Protein AF-A0A7S2W4C6-F1 (afdb_monomer_lite)

Structure (mmCIF, N/CA/C/O backbone):
data_AF-A0A7S2W4C6-F1
#
_entry.id   AF-A0A7S2W4C6-F1
#
loop_
_atom_site.group_PDB
_atom_site.id
_atom_site.type_symbol
_atom_site.label_atom_id
_atom_site.label_alt_id
_atom_site.label_comp_id
_atom_site.label_asym_id
_atom_site.label_entity_id
_atom_site.label_seq_id
_atom_site.pdbx_PDB_ins_code
_atom_site.Cartn_x
_atom_site.Cartn_y
_atom_site.Cartn_z
_atom_site.occupancy
_atom_site.B_iso_or_equiv
_atom_site.auth_seq_id
_atom_site.auth_comp_id
_atom_site.auth_asym_id
_atom_site.auth_atom_id
_atom_site.pdbx_PDB_model_num
ATOM 1 N N . ASP A 1 1 ? -11.704 -0.856 24.246 1.00 41.47 1 ASP A N 1
ATOM 2 C CA . ASP A 1 1 ? -13.165 -0.793 24.062 1.00 41.47 1 ASP A CA 1
ATOM 3 C C . ASP A 1 1 ? -13.876 -1.661 25.098 1.00 41.47 1 ASP A C 1
ATOM 5 O O . ASP A 1 1 ? -13.527 -2.832 25.203 1.00 41.47 1 ASP A O 1
ATOM 9 N N . PRO A 1 2 ? -14.853 -1.139 25.861 1.00 43.56 2 PRO A N 1
ATOM 10 C CA . PRO A 1 2 ? -15.558 -1.879 26.919 1.00 43.56 2 PRO A CA 1
ATOM 11 C C . PRO A 1 2 ? -16.517 -2.976 26.414 1.00 43.56 2 PRO A C 1
ATOM 13 O O . PRO A 1 2 ? -17.187 -3.627 27.210 1.00 43.56 2 PRO A O 1
ATOM 16 N N . LYS A 1 3 ? -16.620 -3.197 25.098 1.00 49.88 3 LYS A N 1
ATOM 17 C CA . LYS A 1 3 ? -17.573 -4.156 24.514 1.00 49.88 3 LYS A CA 1
ATOM 18 C C . LYS A 1 3 ? -17.168 -5.624 24.689 1.00 49.88 3 LYS A C 1
ATOM 20 O O . LYS A 1 3 ? -18.032 -6.486 24.588 1.00 49.88 3 LYS A O 1
ATOM 25 N N . ALA A 1 4 ? -15.906 -5.914 25.014 1.00 52.06 4 ALA A N 1
ATOM 26 C CA . ALA A 1 4 ? -15.362 -7.276 25.090 1.00 52.06 4 ALA A CA 1
ATOM 27 C C . ALA A 1 4 ? -15.908 -8.149 26.246 1.00 52.06 4 ALA A C 1
ATOM 29 O O . ALA A 1 4 ? -15.615 -9.338 26.298 1.00 52.06 4 ALA A O 1
ATOM 30 N N . GLN A 1 5 ? -16.701 -7.597 27.172 1.00 52.75 5 GLN A N 1
ATOM 31 C CA . GLN A 1 5 ? -17.141 -8.297 28.389 1.00 52.75 5 GLN A CA 1
ATOM 32 C C . GLN A 1 5 ? -18.462 -9.083 28.274 1.00 52.75 5 GLN A C 1
ATOM 34 O O . GLN A 1 5 ? -18.863 -9.713 29.247 1.00 52.75 5 GLN A O 1
ATOM 39 N N . GLN A 1 6 ? -19.155 -9.082 27.128 1.00 54.62 6 GLN A N 1
ATOM 40 C CA . GLN A 1 6 ? -20.521 -9.640 27.041 1.00 54.62 6 GLN A CA 1
ATOM 41 C C . GLN A 1 6 ? -20.640 -11.101 26.574 1.00 54.62 6 GLN A C 1
ATOM 43 O O . GLN A 1 6 ? -21.751 -11.547 26.300 1.00 54.62 6 GLN A O 1
ATOM 48 N N . GLY A 1 7 ? -19.546 -11.865 26.490 1.00 52.66 7 GLY A N 1
ATOM 49 C CA . GLY A 1 7 ? -19.608 -13.319 26.249 1.00 52.66 7 GLY A CA 1
ATOM 50 C C . GLY A 1 7 ? -20.289 -13.747 24.939 1.00 52.66 7 GLY A C 1
ATOM 51 O O . GLY A 1 7 ? -20.614 -14.918 24.771 1.00 52.66 7 GLY A O 1
ATOM 52 N N . LYS A 1 8 ? -20.521 -12.810 24.014 1.00 54.88 8 LYS A N 1
ATOM 53 C CA . LYS A 1 8 ? -20.993 -13.091 22.659 1.00 54.88 8 LYS A CA 1
ATOM 54 C C . LYS A 1 8 ? -19.780 -13.344 21.779 1.00 54.88 8 LYS A C 1
ATOM 56 O O . LYS A 1 8 ? -18.832 -12.560 21.816 1.00 54.88 8 LYS A O 1
ATOM 61 N N . GLU A 1 9 ? -19.824 -14.419 20.996 1.00 51.06 9 GLU A N 1
ATOM 62 C CA . GLU A 1 9 ? -18.857 -14.643 19.928 1.00 51.06 9 GLU A CA 1
ATOM 63 C C . GLU A 1 9 ? -18.925 -13.447 18.981 1.00 51.06 9 GLU A C 1
ATOM 65 O O . GLU A 1 9 ? -19.916 -13.225 18.283 1.00 51.06 9 GLU A O 1
ATOM 70 N N . PHE A 1 10 ? -17.888 -12.616 19.022 1.00 49.34 10 PHE A N 1
ATOM 71 C CA . PHE A 1 10 ? -17.720 -11.588 18.016 1.00 49.34 10 PHE A CA 1
ATOM 72 C C . PHE A 1 10 ? -17.562 -12.306 16.677 1.00 49.34 10 PHE A C 1
ATOM 74 O O . PHE A 1 10 ? -16.780 -13.264 16.610 1.00 49.34 10 PHE A O 1
ATOM 81 N N . PRO A 1 11 ? -18.242 -11.871 15.598 1.00 52.47 11 PRO A N 1
ATOM 82 C CA . PRO A 1 11 ? -17.775 -12.253 14.278 1.00 52.47 11 PRO A CA 1
ATOM 83 C C . PRO A 1 11 ? -16.291 -11.892 14.253 1.00 52.47 11 PRO A C 1
ATOM 85 O O . PRO A 1 11 ? -15.924 -10.780 14.639 1.00 52.47 11 PRO A O 1
ATOM 88 N N . ARG A 1 12 ? -15.437 -12.856 13.885 1.00 51.94 12 ARG A N 1
ATOM 89 C CA . ARG A 1 12 ? -13.969 -12.726 13.962 1.00 51.94 12 ARG A CA 1
ATOM 90 C C . ARG A 1 12 ? -13.465 -11.413 13.342 1.00 51.94 12 ARG A C 1
ATOM 92 O O . ARG A 1 12 ? -12.396 -10.939 13.710 1.00 51.94 12 ARG A O 1
ATOM 99 N N . TRP A 1 13 ? -14.267 -10.826 12.452 1.00 52.28 13 TRP A N 1
ATOM 100 C CA . TRP A 1 13 ? -14.043 -9.556 11.790 1.00 52.28 13 TRP A CA 1
ATOM 101 C C . TRP A 1 13 ? -15.323 -8.711 11.821 1.00 52.28 13 TRP A C 1
ATOM 103 O O . TRP A 1 13 ? -16.347 -9.099 11.259 1.00 52.28 13 TRP A O 1
ATOM 113 N N . GLU A 1 14 ? -15.282 -7.547 12.472 1.00 55.56 14 GLU A N 1
ATOM 114 C CA . GLU A 1 14 ? -16.333 -6.545 12.296 1.00 55.56 14 GLU A CA 1
ATOM 115 C C . GLU A 1 14 ? -16.136 -5.845 10.934 1.00 55.56 14 GLU A C 1
ATOM 117 O O . GLU A 1 14 ? -15.013 -5.436 10.628 1.00 55.56 14 GLU A O 1
ATOM 122 N N . PRO A 1 15 ? -17.200 -5.584 10.147 1.00 52.38 15 PRO A N 1
ATOM 123 C CA . PRO A 1 15 ? -17.134 -4.821 8.887 1.00 52.38 15 PRO A CA 1
ATOM 124 C C . PRO A 1 15 ? -16.579 -3.389 9.028 1.00 52.38 15 PRO A C 1
ATOM 126 O O . PRO A 1 15 ? -16.419 -2.677 8.042 1.00 52.38 15 PRO A O 1
ATOM 129 N N . LYS A 1 16 ? -16.318 -2.947 10.264 1.00 54.19 16 LYS A N 1
ATOM 130 C CA . LYS A 1 16 ? -15.738 -1.650 10.632 1.00 54.19 16 LYS A CA 1
ATOM 131 C C . LYS A 1 16 ? -14.248 -1.735 10.973 1.00 54.19 16 LYS A C 1
ATOM 133 O O . LYS A 1 16 ? -13.717 -0.819 11.602 1.00 54.19 16 LYS A O 1
ATOM 138 N N . ALA A 1 17 ? -13.573 -2.820 10.596 1.00 63.69 17 ALA A N 1
ATOM 139 C CA . ALA A 1 17 ? -12.129 -2.905 10.733 1.00 63.69 17 ALA A CA 1
ATOM 1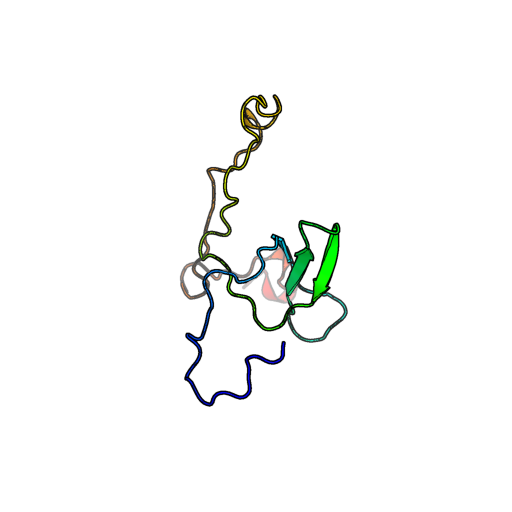40 C C . ALA A 1 17 ? -11.461 -1.715 10.024 1.00 63.69 17 ALA A C 1
ATOM 142 O O . ALA A 1 17 ? -11.831 -1.303 8.923 1.00 63.69 17 ALA A O 1
ATOM 143 N N . ARG A 1 18 ? -10.488 -1.119 10.708 1.00 73.31 18 ARG A N 1
ATOM 144 C CA . ARG A 1 18 ? -9.776 0.061 10.233 1.00 73.31 18 ARG A CA 1
ATOM 145 C C . ARG A 1 18 ? -8.969 -0.281 8.980 1.00 73.31 18 ARG A C 1
ATOM 147 O O . ARG A 1 18 ? -8.080 -1.123 9.044 1.00 73.31 18 ARG A O 1
ATOM 154 N N . ARG A 1 19 ? -9.253 0.408 7.871 1.00 78.62 19 ARG A N 1
ATOM 155 C CA . ARG A 1 19 ? -8.516 0.270 6.605 1.00 78.62 19 ARG A CA 1
ATOM 156 C C . ARG A 1 19 ? -7.146 0.951 6.697 1.00 78.62 19 ARG A C 1
ATOM 158 O O . ARG A 1 19 ? -7.016 2.003 7.328 1.00 78.62 19 ARG A O 1
ATOM 165 N N . GLY A 1 20 ? -6.146 0.363 6.050 1.00 82.38 20 GLY A N 1
ATOM 166 C CA . GLY A 1 20 ? -4.784 0.884 5.965 1.00 82.38 20 GLY A CA 1
ATOM 167 C C . GLY A 1 20 ? -4.065 0.333 4.739 1.00 82.38 20 GLY A C 1
ATOM 168 O O . GLY A 1 20 ? -4.544 -0.621 4.131 1.00 82.38 20 GLY A O 1
ATOM 169 N N . VAL A 1 21 ? -2.940 0.946 4.379 1.00 86.25 21 VAL A N 1
ATOM 170 C CA . VAL A 1 21 ? -2.142 0.548 3.208 1.00 86.25 21 VAL A CA 1
ATOM 171 C C . VAL A 1 21 ? -0.936 -0.257 3.672 1.00 86.25 21 VAL A C 1
ATOM 173 O O . VAL A 1 21 ? -0.232 0.164 4.593 1.00 86.25 21 VAL A O 1
AT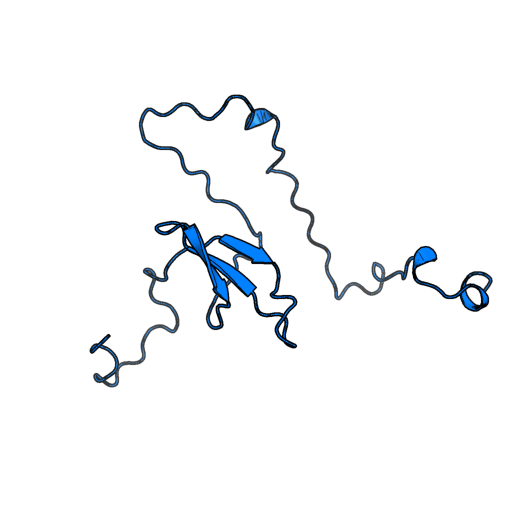OM 176 N N . PHE A 1 22 ? -0.709 -1.415 3.059 1.00 87.25 22 PHE A N 1
ATOM 177 C CA . PHE A 1 22 ? 0.469 -2.238 3.312 1.00 87.25 22 PHE A CA 1
ATOM 178 C C . PHE A 1 22 ? 1.707 -1.608 2.668 1.00 87.25 22 PHE A C 1
ATOM 180 O O . PHE A 1 22 ? 1.688 -1.286 1.485 1.00 87.25 22 PHE A O 1
ATOM 187 N N . LEU A 1 23 ? 2.782 -1.442 3.441 1.00 87.25 23 LEU A N 1
ATOM 188 C CA . LEU A 1 23 ? 4.032 -0.817 2.990 1.00 87.25 23 LEU A CA 1
ATOM 189 C C . LEU A 1 23 ? 5.236 -1.771 3.047 1.00 87.25 23 LEU A C 1
ATOM 191 O O . LEU A 1 23 ? 6.382 -1.328 3.063 1.00 87.25 23 LEU A O 1
ATOM 195 N N . GLY A 1 24 ? 4.990 -3.080 3.114 1.00 84.19 24 GLY A N 1
ATOM 196 C CA . GLY A 1 24 ? 6.043 -4.082 3.261 1.00 84.19 24 GLY A CA 1
ATOM 197 C C . GLY A 1 24 ? 6.276 -4.517 4.708 1.00 84.19 24 GLY A C 1
ATOM 198 O O . GLY A 1 24 ? 5.534 -4.166 5.629 1.00 84.19 24 GLY A O 1
ATOM 199 N N . CYS A 1 25 ? 7.307 -5.333 4.906 1.00 85.56 25 CYS A N 1
ATOM 200 C CA . CYS A 1 25 ? 7.634 -5.921 6.202 1.00 85.56 25 CYS A CA 1
ATOM 201 C C . CYS A 1 25 ? 8.673 -5.088 6.963 1.00 85.56 25 CYS A C 1
ATOM 203 O O . CYS A 1 25 ? 9.581 -4.509 6.371 1.00 85.56 25 CYS A O 1
ATOM 205 N N . SER A 1 26 ? 8.566 -5.049 8.292 1.00 79.06 26 SER A N 1
ATOM 206 C CA . SER A 1 26 ? 9.535 -4.351 9.137 1.00 79.06 26 SER A CA 1
ATOM 207 C C . SER A 1 26 ? 10.913 -5.028 9.073 1.00 79.06 26 SER A C 1
ATOM 209 O O . SER A 1 26 ? 11.003 -6.211 9.397 1.00 79.06 26 SER A O 1
ATOM 211 N N . PRO A 1 27 ? 11.997 -4.295 8.749 1.00 71.94 27 PRO A N 1
ATOM 212 C CA . PRO A 1 27 ? 13.352 -4.854 8.712 1.00 71.94 27 PRO A CA 1
ATOM 213 C C . PRO A 1 27 ? 13.967 -5.020 10.111 1.00 71.94 27 PRO A C 1
ATOM 215 O O . PRO A 1 27 ? 14.948 -5.734 10.286 1.00 71.94 27 PRO A O 1
ATOM 218 N N . HIS A 1 28 ? 13.407 -4.346 11.121 1.00 69.75 28 HIS A N 1
ATOM 219 C CA . HIS A 1 28 ? 13.953 -4.304 12.481 1.00 69.75 28 HIS A CA 1
ATOM 220 C C . HIS A 1 28 ? 13.366 -5.355 13.423 1.00 69.75 28 HIS A C 1
ATOM 222 O O . HIS A 1 28 ? 13.820 -5.476 14.559 1.00 69.75 28 HIS A O 1
ATOM 228 N N . HIS A 1 29 ? 12.356 -6.103 12.989 1.00 66.19 29 HIS A N 1
ATOM 229 C CA . HIS A 1 29 ? 11.834 -7.220 13.758 1.00 66.19 29 HIS A CA 1
ATOM 230 C C . HIS A 1 29 ? 12.077 -8.523 12.998 1.00 66.19 29 HIS A C 1
ATOM 232 O O . HIS A 1 29 ? 11.789 -8.636 11.815 1.00 66.19 29 HIS A O 1
ATOM 238 N N . SER A 1 30 ? 12.556 -9.538 13.714 1.00 58.53 30 SER A N 1
ATOM 239 C CA . SER A 1 30 ? 12.933 -10.869 13.213 1.00 58.53 30 SER A CA 1
ATOM 240 C C . SER A 1 30 ? 11.773 -11.734 12.693 1.00 58.53 30 SER A C 1
ATOM 242 O O . SER A 1 30 ? 11.955 -12.910 12.388 1.00 58.53 30 SER A O 1
ATOM 244 N N . ARG A 1 31 ? 10.570 -11.170 12.574 1.00 63.66 31 ARG A N 1
ATOM 245 C CA . ARG A 1 31 ? 9.405 -11.785 11.934 1.00 63.66 31 ARG A CA 1
ATOM 246 C C . ARG A 1 31 ? 8.938 -10.815 10.857 1.00 63.66 31 ARG A C 1
ATOM 248 O O . ARG A 1 31 ? 8.946 -9.613 11.100 1.00 63.66 31 ARG A O 1
ATOM 255 N N . ASN A 1 32 ? 8.498 -11.334 9.714 1.00 68.25 32 ASN A N 1
ATOM 256 C CA . ASN A 1 32 ? 7.905 -10.567 8.614 1.00 68.25 32 ASN A CA 1
ATOM 257 C C . ASN A 1 32 ? 6.610 -9.865 9.064 1.00 68.25 32 ASN A C 1
ATOM 259 O O . ASN A 1 32 ? 5.507 -10.317 8.763 1.00 68.25 32 ASN A O 1
ATOM 263 N N . PHE A 1 33 ? 6.733 -8.803 9.859 1.00 82.62 33 PHE A N 1
ATOM 264 C CA . PHE A 1 33 ? 5.598 -8.060 10.382 1.00 82.62 33 PHE A CA 1
ATOM 265 C C . PHE A 1 33 ? 5.220 -6.965 9.402 1.00 82.62 33 PHE A C 1
ATOM 267 O O . PHE A 1 33 ? 6.086 -6.163 9.044 1.00 82.62 33 PHE A O 1
ATOM 274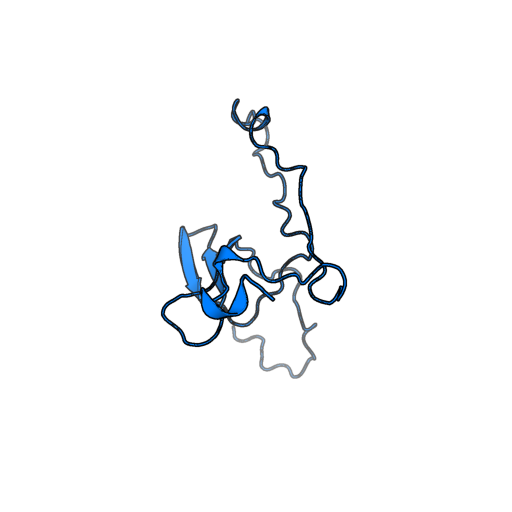 N N . PRO A 1 34 ? 3.945 -6.873 9.015 1.00 86.12 34 PRO A N 1
ATOM 275 C CA . PRO A 1 34 ? 3.521 -5.861 8.078 1.00 86.12 34 PRO A CA 1
ATOM 276 C C . PRO A 1 34 ? 3.559 -4.476 8.718 1.00 86.12 34 PRO A C 1
ATOM 278 O O . PRO A 1 34 ? 3.011 -4.251 9.802 1.00 86.12 34 PRO A O 1
ATOM 281 N N . LEU A 1 35 ? 4.190 -3.539 8.018 1.00 88.75 35 LEU A N 1
ATOM 282 C CA . LEU A 1 35 ? 4.080 -2.113 8.274 1.00 88.75 35 LEU A CA 1
ATOM 283 C C . LEU A 1 35 ? 2.843 -1.593 7.548 1.00 88.75 35 LEU A C 1
ATOM 285 O O . LEU A 1 35 ? 2.710 -1.742 6.334 1.00 88.75 35 LEU A O 1
ATOM 289 N N . VAL A 1 36 ? 1.929 -0.991 8.307 1.00 88.69 36 VAL A N 1
ATOM 290 C CA . VAL A 1 36 ? 0.662 -0.483 7.780 1.00 88.69 36 VAL A CA 1
ATOM 291 C C . VAL A 1 36 ? 0.572 1.018 8.007 1.00 88.69 36 VAL A C 1
ATOM 293 O O . VAL A 1 36 ? 0.762 1.502 9.130 1.00 88.69 36 VAL A O 1
ATOM 296 N N . LEU A 1 37 ? 0.258 1.745 6.936 1.00 89.19 37 LEU A N 1
ATOM 297 C CA . LEU A 1 37 ? -0.038 3.171 6.960 1.00 89.19 37 LEU A CA 1
ATOM 298 C C . LEU A 1 37 ? -1.458 3.419 7.463 1.00 89.19 37 LEU A C 1
ATOM 300 O O . LEU A 1 37 ? -2.441 2.905 6.921 1.00 89.19 37 LEU A O 1
ATOM 304 N N . HIS A 1 38 ? -1.568 4.285 8.461 1.00 87.06 38 HIS A N 1
ATOM 305 C CA . HIS A 1 38 ? -2.833 4.807 8.939 1.00 87.06 38 HIS A CA 1
ATOM 306 C C . HIS A 1 38 ? -3.301 5.982 8.072 1.00 87.06 38 HIS A C 1
ATOM 308 O O . HIS A 1 38 ? -2.772 7.086 8.185 1.00 87.06 38 HIS A O 1
ATOM 314 N N . MET A 1 39 ? -4.336 5.780 7.253 1.00 80.88 39 MET A N 1
ATOM 315 C CA . MET A 1 39 ? -4.765 6.771 6.250 1.00 80.88 39 MET A CA 1
ATOM 316 C C . MET A 1 39 ? -5.258 8.107 6.832 1.00 80.88 39 MET A C 1
ATOM 318 O O . MET A 1 39 ? -5.231 9.116 6.140 1.00 80.88 39 MET A O 1
ATOM 322 N N . GLN A 1 40 ? -5.698 8.143 8.094 1.00 80.62 40 GLN A N 1
ATOM 323 C CA . GLN A 1 40 ? -6.177 9.387 8.715 1.00 80.62 40 GLN A CA 1
ATOM 324 C C . GLN A 1 40 ? -5.059 10.210 9.361 1.00 80.62 40 GLN A C 1
ATOM 326 O O . GLN A 1 40 ? -5.170 11.427 9.432 1.00 80.62 40 GLN A O 1
ATOM 331 N N . THR A 1 41 ? -4.010 9.563 9.880 1.00 87.56 41 THR A N 1
ATOM 332 C CA . THR A 1 41 ? -2.952 10.261 10.640 1.00 87.56 41 THR A CA 1
ATOM 333 C C . THR A 1 41 ? -1.594 10.227 9.955 1.00 87.56 41 THR A C 1
ATOM 335 O O . THR A 1 41 ? -0.665 10.841 10.457 1.00 87.56 41 THR A O 1
ATOM 338 N N . GLY A 1 42 ? -1.441 9.471 8.866 1.00 86.88 42 GLY A N 1
ATOM 339 C CA . GLY A 1 42 ? -0.167 9.288 8.167 1.00 86.88 42 GLY A CA 1
ATOM 340 C C . GLY A 1 42 ? 0.857 8.429 8.916 1.00 86.88 42 GLY A C 1
ATOM 341 O O . GLY A 1 42 ? 1.968 8.239 8.434 1.00 86.88 42 GLY A O 1
ATOM 342 N N . ASN A 1 43 ? 0.510 7.886 10.086 1.00 90.25 43 ASN A N 1
ATOM 343 C CA . ASN A 1 43 ? 1.453 7.112 10.891 1.00 90.25 43 ASN A CA 1
ATOM 344 C C . ASN A 1 43 ? 1.637 5.704 10.331 1.00 90.25 43 ASN A C 1
ATOM 346 O O . ASN A 1 43 ? 0.660 5.014 10.035 1.00 90.25 43 ASN A O 1
ATOM 350 N N . ILE A 1 44 ? 2.887 5.252 10.280 1.00 91.12 44 ILE A N 1
ATOM 351 C CA . ILE A 1 44 ? 3.254 3.890 9.893 1.00 91.12 44 ILE A CA 1
ATOM 352 C C . ILE A 1 44 ? 3.537 3.096 11.163 1.00 91.12 44 ILE A C 1
ATOM 354 O O . ILE A 1 44 ? 4.288 3.542 12.030 1.00 91.12 44 ILE A O 1
ATOM 358 N N . SER A 1 45 ? 2.924 1.923 11.296 1.00 89.00 45 SER A N 1
ATOM 359 C CA . SER A 1 45 ? 3.121 1.077 12.476 1.00 89.00 45 SER A CA 1
ATOM 360 C C . SER A 1 45 ? 3.038 -0.413 12.137 1.00 89.00 45 SER A C 1
ATOM 362 O O . SER A 1 45 ? 2.281 -0.783 11.236 1.00 89.00 45 SER A O 1
ATOM 364 N N . PRO A 1 46 ? 3.778 -1.279 12.854 1.00 89.88 46 PRO A N 1
ATOM 365 C CA . PRO A 1 46 ? 3.614 -2.727 12.754 1.00 89.88 46 PRO A CA 1
ATOM 366 C C . PRO A 1 46 ? 2.212 -3.164 13.198 1.00 89.88 46 PRO A C 1
ATOM 368 O O . PRO A 1 46 ? 1.726 -2.700 14.232 1.00 89.88 46 PRO A O 1
ATOM 371 N N . GLN A 1 47 ? 1.570 -4.069 12.453 1.00 87.00 47 GLN A N 1
ATOM 372 C CA . GLN A 1 47 ? 0.243 -4.602 12.790 1.00 87.00 47 GLN A CA 1
ATOM 373 C C . GLN A 1 47 ? 0.227 -6.140 12.819 1.00 87.00 47 GLN A C 1
ATOM 375 O O . GLN A 1 47 ? 0.852 -6.789 11.990 1.00 87.00 47 GLN A O 1
ATOM 380 N N . TYR A 1 48 ? -0.503 -6.731 13.773 1.00 79.75 48 TYR A N 1
ATOM 381 C CA . TYR A 1 48 ? -0.481 -8.185 14.044 1.00 79.75 48 TYR A CA 1
ATOM 382 C C . TYR A 1 48 ? -1.782 -8.919 13.681 1.00 79.75 48 TYR A C 1
ATOM 384 O O . TYR A 1 48 ? -1.799 -10.143 13.581 1.00 79.75 48 TYR A O 1
ATOM 392 N N . HIS A 1 49 ? -2.876 -8.182 13.484 1.00 77.75 49 HIS A N 1
ATOM 393 C CA . HIS A 1 49 ? -4.210 -8.727 13.214 1.00 77.75 49 HIS A CA 1
ATOM 394 C C . HIS A 1 49 ? -4.805 -8.050 11.986 1.00 77.75 49 HIS A C 1
ATOM 396 O O . HIS A 1 49 ? -5.794 -7.324 12.069 1.00 77.75 49 HIS A O 1
ATOM 402 N N . VAL A 1 50 ? -4.134 -8.247 10.857 1.00 74.62 50 VAL A N 1
ATOM 403 C CA . VAL A 1 50 ? -4.533 -7.696 9.565 1.00 74.62 50 VAL A CA 1
ATOM 404 C C . VAL A 1 50 ? -4.878 -8.824 8.613 1.00 74.62 50 VAL A C 1
ATOM 406 O O . VAL A 1 50 ? -4.286 -9.901 8.665 1.00 74.62 50 VAL A O 1
ATOM 409 N N . VAL A 1 51 ? -5.862 -8.558 7.769 1.00 75.75 51 VAL A N 1
ATOM 410 C CA . VAL A 1 51 ? -6.196 -9.377 6.612 1.00 75.75 51 VAL A CA 1
ATOM 411 C C . VAL A 1 51 ? -5.855 -8.526 5.401 1.00 75.75 51 VAL A C 1
ATOM 413 O O . VAL A 1 51 ? -6.226 -7.350 5.362 1.00 75.75 51 VAL A O 1
ATOM 416 N N . PHE A 1 52 ? -5.111 -9.107 4.471 1.00 77.12 52 PHE A N 1
ATOM 417 C CA . PHE A 1 52 ? -4.832 -8.493 3.181 1.00 77.12 52 PHE A CA 1
ATOM 418 C C . PHE A 1 52 ? -5.860 -8.994 2.179 1.00 77.12 52 PHE A C 1
ATOM 420 O O . PHE A 1 52 ? -6.359 -10.111 2.310 1.00 77.12 52 PHE A O 1
ATOM 427 N N . ASP A 1 53 ? -6.203 -8.149 1.221 1.00 73.00 53 ASP A N 1
ATOM 428 C CA . ASP A 1 53 ? -6.897 -8.599 0.030 1.00 73.00 53 ASP A CA 1
ATOM 429 C C . ASP A 1 53 ? -5.939 -9.430 -0.828 1.00 73.00 53 ASP A C 1
ATOM 431 O O . ASP A 1 53 ? -4.745 -9.143 -0.917 1.00 73.00 53 ASP A O 1
ATOM 435 N N . ASP A 1 54 ? -6.467 -10.480 -1.451 1.00 71.12 54 ASP A N 1
ATOM 436 C CA . ASP A 1 54 ? -5.653 -11.419 -2.231 1.00 71.12 54 ASP A CA 1
ATOM 437 C C . ASP A 1 54 ? -4.988 -10.742 -3.439 1.00 71.12 54 ASP A C 1
ATOM 439 O O . ASP A 1 54 ? -3.928 -11.161 -3.896 1.00 71.12 54 ASP A O 1
ATOM 443 N N . THR A 1 55 ? -5.605 -9.671 -3.937 1.00 69.75 55 THR A N 1
ATOM 444 C CA . THR A 1 55 ? -5.192 -8.936 -5.133 1.00 69.75 55 THR A CA 1
ATOM 445 C C . THR A 1 55 ? -4.336 -7.710 -4.838 1.00 69.75 55 THR A C 1
ATOM 447 O O . THR A 1 55 ? -3.831 -7.108 -5.783 1.00 69.75 55 THR A O 1
ATOM 450 N N . LEU A 1 56 ? -4.181 -7.306 -3.566 1.00 65.44 56 LEU A N 1
ATOM 451 C CA . LEU A 1 56 ? -3.548 -6.032 -3.174 1.00 65.44 56 LEU A CA 1
ATOM 452 C C . LEU A 1 56 ? -4.057 -4.832 -3.994 1.00 65.44 56 LEU A C 1
ATOM 454 O O . LEU A 1 56 ? -3.330 -3.883 -4.294 1.00 65.44 56 LEU A O 1
ATOM 458 N N . SER A 1 57 ? -5.328 -4.897 -4.377 1.00 63.06 57 SER A N 1
ATOM 459 C CA . SER A 1 57 ? -5.989 -3.921 -5.224 1.00 63.06 57 SER A CA 1
ATOM 460 C C . SER A 1 57 ? -6.239 -2.636 -4.446 1.00 63.06 57 SER A C 1
ATOM 462 O O . SER A 1 57 ? -6.788 -2.628 -3.340 1.00 63.06 57 SER A O 1
ATOM 464 N N . THR A 1 58 ? -5.861 -1.507 -5.036 1.00 62.44 58 THR A N 1
ATOM 465 C CA . THR A 1 58 ? -6.203 -0.206 -4.466 1.00 62.44 58 THR A CA 1
ATOM 466 C C . THR A 1 58 ? -7.625 0.139 -4.883 1.00 62.44 58 THR A C 1
ATOM 468 O O . THR A 1 58 ? -7.948 0.134 -6.065 1.00 62.44 58 THR A O 1
ATOM 471 N N . VAL A 1 59 ? -8.497 0.430 -3.916 1.00 62.50 59 VAL A N 1
ATOM 472 C CA . VAL A 1 59 ? -9.852 0.898 -4.229 1.00 62.50 59 VAL A CA 1
ATOM 473 C C . VAL A 1 59 ? -9.752 2.301 -4.808 1.00 62.50 59 VAL A C 1
ATOM 475 O O . VAL A 1 59 ? -9.278 3.206 -4.119 1.00 62.50 59 VAL A O 1
ATOM 478 N N . GLU A 1 60 ? -10.232 2.468 -6.037 1.00 64.94 60 GLU A N 1
ATOM 479 C CA . GLU A 1 60 ? -10.396 3.775 -6.663 1.00 64.94 60 GLU A CA 1
ATOM 480 C C . GLU A 1 60 ? -11.242 4.662 -5.751 1.00 64.94 60 GLU A C 1
ATOM 482 O O . GLU A 1 60 ? -12.394 4.358 -5.426 1.00 64.94 60 GLU A O 1
ATOM 487 N N . TRP A 1 61 ? -10.641 5.747 -5.273 1.00 67.00 61 TRP A N 1
ATOM 488 C CA . TRP A 1 61 ? -11.343 6.715 -4.455 1.00 67.00 61 TRP A CA 1
ATOM 489 C C . TRP A 1 61 ? -10.985 8.119 -4.905 1.00 67.00 61 TRP A C 1
ATOM 491 O O . TRP A 1 61 ? -9.826 8.530 -4.849 1.00 67.00 61 TRP A O 1
ATOM 501 N N . ILE A 1 62 ? -12.016 8.847 -5.313 1.00 73.62 62 ILE A N 1
ATOM 502 C CA . ILE A 1 62 ? -11.963 10.259 -5.652 1.00 73.62 62 ILE A CA 1
ATOM 503 C C . ILE A 1 62 ? -13.132 10.961 -4.967 1.00 73.62 62 ILE A C 1
ATOM 505 O O . ILE A 1 62 ? -14.184 10.349 -4.744 1.00 73.62 62 ILE A O 1
ATOM 509 N N . ARG A 1 63 ? -12.950 12.217 -4.551 1.00 73.81 63 ARG A N 1
ATOM 510 C CA . ARG A 1 63 ? -14.062 12.978 -3.974 1.00 73.81 63 ARG A CA 1
ATOM 511 C C . ARG A 1 63 ? -15.085 13.306 -5.057 1.00 73.81 63 ARG A C 1
ATOM 513 O O . ARG A 1 63 ? -14.764 13.425 -6.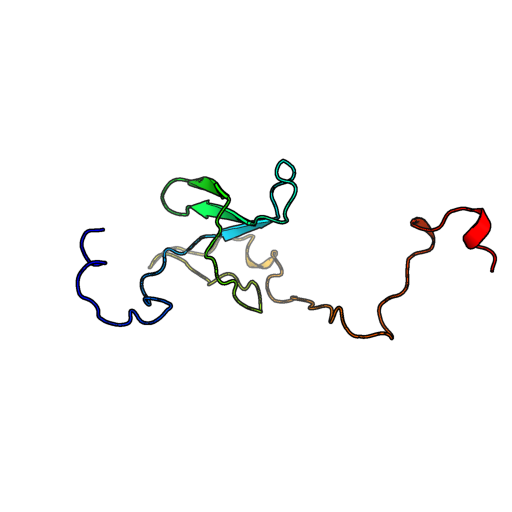234 1.00 73.81 63 ARG A O 1
ATOM 520 N N . GLU A 1 64 ? -16.336 13.474 -4.643 1.00 78.38 64 GLU A N 1
ATOM 521 C CA . GLU A 1 64 ? -17.389 13.953 -5.536 1.00 78.38 64 GLU A CA 1
ATOM 522 C C . GLU A 1 64 ? -17.005 15.345 -6.079 1.00 78.38 64 GLU A C 1
ATOM 524 O O . GLU A 1 64 ? -16.708 16.247 -5.293 1.00 78.38 64 GLU A O 1
ATOM 529 N N . ASN A 1 65 ? -17.004 15.507 -7.409 1.00 82.06 65 ASN A N 1
ATOM 530 C CA . ASN A 1 65 ? -16.529 16.694 -8.147 1.00 82.06 65 ASN A CA 1
ATOM 531 C C . ASN A 1 65 ? -15.010 16.966 -8.113 1.00 82.06 65 ASN A C 1
ATOM 533 O O . ASN A 1 65 ? -14.596 18.113 -8.282 1.00 82.06 65 ASN A O 1
ATOM 537 N N . GLU A 1 66 ? -14.176 15.951 -7.896 1.00 85.38 66 GLU A N 1
ATOM 538 C CA . GLU A 1 66 ? -12.727 16.048 -8.094 1.00 85.38 66 GLU A CA 1
ATOM 539 C C . GLU A 1 66 ? -12.341 15.295 -9.374 1.00 85.38 66 GLU A C 1
ATOM 541 O O . GLU A 1 66 ? -12.756 14.153 -9.568 1.00 85.38 66 GLU A O 1
ATOM 546 N N . ASP A 1 67 ? -11.582 15.944 -10.259 1.00 83.75 67 ASP A N 1
ATOM 547 C CA . ASP A 1 67 ? -11.018 15.289 -11.440 1.00 83.75 67 ASP A CA 1
ATOM 548 C C . ASP A 1 67 ? -9.776 14.481 -11.036 1.00 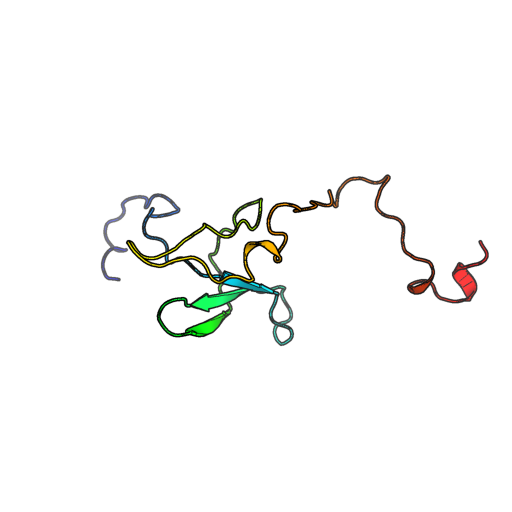83.75 67 ASP A C 1
ATOM 550 O O . ASP A 1 67 ? -8.981 14.944 -10.206 1.00 83.75 67 ASP A O 1
ATOM 554 N N . PRO A 1 68 ? -9.586 13.265 -11.580 1.00 80.62 68 PRO A N 1
ATOM 555 C CA . PRO A 1 68 ? -8.414 12.468 -11.262 1.00 80.62 68 PRO A CA 1
ATOM 556 C C . PRO A 1 68 ? -7.149 13.180 -11.760 1.00 80.62 68 PRO A C 1
ATOM 558 O O . PRO A 1 68 ? -7.175 13.806 -12.820 1.00 80.62 68 PRO A O 1
ATOM 561 N N . PRO A 1 69 ? -6.021 13.078 -11.038 1.00 83.12 69 PRO A N 1
ATOM 562 C CA . PRO A 1 69 ? -4.752 13.617 -11.503 1.00 83.12 69 PRO A CA 1
ATOM 563 C C . PRO A 1 69 ? -4.372 13.114 -12.902 1.00 83.12 69 PRO A C 1
ATOM 565 O O . PRO A 1 69 ? -4.442 11.917 -13.178 1.00 83.12 69 PRO A O 1
ATOM 568 N N . ASP A 1 70 ? -3.872 14.014 -13.754 1.00 84.75 70 ASP A N 1
ATOM 569 C CA . ASP A 1 70 ? -3.575 13.743 -15.174 1.00 84.75 70 ASP A CA 1
ATOM 570 C C . ASP A 1 70 ? -2.645 12.535 -15.404 1.00 84.75 70 ASP A C 1
ATOM 572 O O . ASP A 1 70 ? -2.701 11.856 -16.433 1.00 84.75 70 ASP A O 1
ATOM 576 N N . PHE A 1 71 ? -1.781 12.245 -14.428 1.00 79.44 71 PHE A N 1
ATOM 577 C CA . PHE A 1 71 ? -0.811 11.156 -14.487 1.00 79.44 71 PHE A CA 1
ATOM 578 C C . PHE A 1 71 ? -1.395 9.781 -14.139 1.00 79.44 71 PHE A C 1
ATOM 580 O O . PHE A 1 71 ? -0.710 8.784 -14.338 1.00 79.44 71 PHE A O 1
ATOM 587 N N . TRP A 1 72 ? -2.629 9.684 -13.634 1.00 77.56 72 TRP A N 1
ATOM 588 C CA . TRP A 1 72 ? -3.226 8.392 -13.267 1.00 77.56 72 TRP A CA 1
ATOM 589 C C . TRP A 1 72 ? -3.354 7.455 -14.465 1.00 77.56 72 TRP A C 1
ATOM 591 O O . TRP A 1 72 ? -3.070 6.274 -14.333 1.00 77.56 72 TRP A O 1
ATOM 601 N N . SER A 1 73 ? -3.652 7.995 -15.649 1.00 73.75 73 SER A N 1
ATOM 602 C CA . SER A 1 73 ? -3.656 7.245 -16.916 1.00 73.75 73 SER A CA 1
ATOM 603 C C . SER A 1 73 ? -2.298 6.631 -17.293 1.00 73.75 73 SER A C 1
ATOM 605 O O . SER A 1 73 ? -2.236 5.746 -18.141 1.00 73.75 73 SER A O 1
ATOM 607 N N . GLN A 1 74 ? -1.210 7.111 -16.686 1.00 77.62 74 GLN A N 1
ATOM 608 C CA . GLN A 1 74 ? 0.154 6.626 -16.904 1.00 77.62 74 GLN A CA 1
ATOM 609 C C . GLN A 1 74 ? 0.573 5.610 -15.838 1.00 77.62 74 GLN A C 1
ATOM 611 O O . GLN A 1 74 ? 1.555 4.893 -16.030 1.00 77.62 74 GLN A O 1
ATOM 616 N N . ILE A 1 75 ? -0.135 5.567 -14.705 1.00 69.31 75 ILE A N 1
ATOM 617 C CA . ILE A 1 75 ? 0.086 4.565 -13.671 1.00 69.31 75 ILE A CA 1
ATOM 618 C C . ILE A 1 75 ? -0.721 3.344 -14.076 1.00 69.31 75 ILE A C 1
ATOM 620 O O . ILE A 1 75 ? -1.939 3.299 -13.936 1.00 69.31 75 ILE A O 1
ATOM 624 N N . ASP A 1 76 ? -0.014 2.351 -14.587 1.00 60.16 76 ASP A N 1
ATOM 625 C CA . ASP A 1 76 ? -0.602 1.074 -14.932 1.00 60.16 76 ASP A CA 1
ATOM 626 C C . ASP A 1 76 ? -0.941 0.290 -13.654 1.00 60.16 76 ASP A C 1
ATOM 628 O O . ASP A 1 76 ? -0.093 -0.372 -13.054 1.00 60.16 76 ASP A O 1
ATOM 632 N N . LEU A 1 77 ? -2.183 0.444 -13.192 1.00 63.12 77 LEU A N 1
ATOM 633 C CA . LEU A 1 77 ? -2.733 -0.265 -12.033 1.00 63.12 77 LEU A CA 1
ATOM 634 C C . LEU A 1 77 ? -3.429 -1.579 -12.426 1.00 63.12 77 LEU A C 1
ATOM 636 O O . LEU A 1 77 ? -3.853 -2.325 -11.545 1.00 63.12 77 LEU A O 1
ATOM 640 N N . GLU A 1 78 ? -3.556 -1.869 -13.725 1.00 59.84 78 GLU A N 1
ATOM 641 C CA . GLU A 1 78 ? -4.304 -3.026 -14.236 1.00 59.84 78 GLU A CA 1
ATOM 642 C C . GLU A 1 78 ? -3.445 -4.298 -14.297 1.00 59.84 78 GLU A C 1
ATOM 644 O O . GLU A 1 78 ? -3.965 -5.414 -14.208 1.00 59.84 78 GLU A O 1
ATOM 649 N N . HIS A 1 79 ? -2.120 -4.156 -14.381 1.00 59.56 79 HIS A N 1
ATOM 650 C CA . HIS A 1 79 ? -1.205 -5.289 -14.490 1.00 59.56 79 HIS A CA 1
ATOM 651 C C . HIS A 1 79 ? -0.722 -5.762 -13.115 1.00 59.56 79 HIS A C 1
ATOM 653 O O . HIS A 1 79 ? 0.395 -5.483 -12.679 1.00 59.56 79 HIS A O 1
ATOM 659 N N . SER A 1 80 ? -1.565 -6.543 -12.438 1.00 62.66 80 SER A N 1
ATOM 660 C CA . SER A 1 80 ? -1.123 -7.369 -11.309 1.00 62.66 80 SER A CA 1
ATOM 661 C C . SER A 1 80 ? -0.666 -8.742 -11.811 1.00 62.66 80 SER A C 1
ATOM 663 O O . SER A 1 80 ? -1.357 -9.412 -12.576 1.00 62.66 80 SER A O 1
ATOM 665 N N . HIS A 1 81 ? 0.527 -9.166 -11.395 1.00 63.16 81 HIS A N 1
ATOM 666 C CA . HIS A 1 81 ? 1.049 -10.502 -11.666 1.00 63.16 81 HIS A CA 1
ATOM 667 C C . HIS A 1 81 ? 1.232 -11.236 -10.342 1.00 63.16 81 HIS A C 1
ATOM 669 O O . HIS A 1 81 ? 2.005 -10.808 -9.483 1.00 63.16 81 HIS A O 1
ATOM 675 N N . GLN A 1 82 ? 0.518 -12.347 -10.185 1.00 65.44 82 GLN A N 1
ATOM 676 C CA . GLN A 1 82 ? 0.628 -13.213 -9.022 1.00 65.44 82 GLN A CA 1
ATOM 677 C C . GLN A 1 82 ? 1.524 -14.406 -9.360 1.00 65.44 82 GLN A C 1
ATOM 679 O O . GLN A 1 82 ? 1.261 -15.136 -10.312 1.00 65.44 82 GLN A O 1
ATOM 684 N N . ILE A 1 83 ? 2.571 -14.613 -8.559 1.00 65.31 83 ILE A N 1
ATOM 685 C CA . ILE A 1 83 ? 3.429 -15.798 -8.658 1.00 65.31 83 ILE A CA 1
ATOM 686 C C . ILE A 1 83 ? 2.907 -16.846 -7.684 1.00 65.31 83 ILE A C 1
ATOM 688 O O . ILE A 1 83 ? 2.877 -16.621 -6.471 1.00 65.31 83 ILE A O 1
ATOM 692 N N . GLU A 1 84 ? 2.533 -18.011 -8.203 1.00 67.12 84 GLU A N 1
ATOM 693 C CA . GLU A 1 84 ? 2.223 -19.165 -7.370 1.00 67.12 84 GLU A CA 1
ATOM 694 C C . GLU A 1 84 ? 3.517 -19.757 -6.804 1.00 67.12 84 GLU A C 1
ATOM 696 O O . GLU A 1 84 ? 4.234 -20.504 -7.465 1.00 67.12 84 GLU A O 1
ATOM 701 N N . LEU A 1 85 ? 3.810 -19.454 -5.537 1.00 63.94 85 LEU A N 1
ATOM 702 C CA . LEU A 1 85 ? 5.031 -19.917 -4.861 1.00 63.94 85 LEU A CA 1
ATOM 703 C C . LEU A 1 85 ? 5.132 -21.449 -4.739 1.00 63.94 85 LEU A C 1
ATOM 705 O O . LEU A 1 85 ? 6.215 -21.970 -4.491 1.00 63.94 85 LEU A O 1
ATOM 709 N N . ASN A 1 86 ? 4.019 -22.167 -4.905 1.00 65.12 86 ASN A N 1
ATOM 710 C CA . ASN A 1 86 ? 3.964 -23.628 -4.835 1.00 65.12 86 ASN A CA 1
ATOM 711 C C . ASN A 1 86 ? 4.046 -24.308 -6.209 1.00 65.12 86 ASN A C 1
ATOM 713 O O . ASN A 1 86 ? 3.854 -25.521 -6.274 1.00 65.12 86 ASN A O 1
ATOM 717 N N . ASN A 1 87 ? 4.304 -23.569 -7.293 1.00 70.19 87 ASN A N 1
ATOM 718 C CA . ASN A 1 87 ? 4.510 -24.167 -8.605 1.00 70.19 87 ASN A CA 1
ATOM 719 C C . ASN A 1 87 ? 5.985 -24.599 -8.762 1.00 70.19 87 ASN A C 1
ATOM 721 O O . ASN A 1 87 ? 6.850 -23.741 -8.965 1.00 70.19 87 ASN A O 1
ATOM 725 N N . PRO A 1 88 ? 6.299 -25.910 -8.695 1.00 63.81 88 PRO A N 1
ATOM 726 C CA . PRO A 1 88 ? 7.675 -26.396 -8.779 1.00 63.81 88 PRO A CA 1
ATOM 727 C C . PRO A 1 88 ? 8.322 -26.138 -10.147 1.00 63.81 88 PRO A C 1
ATOM 729 O O . PRO A 1 88 ? 9.543 -26.194 -10.253 1.00 63.81 88 PRO A O 1
ATOM 732 N N . GLU A 1 89 ? 7.536 -25.835 -11.186 1.00 65.25 89 GLU A N 1
ATOM 733 C CA . GLU A 1 89 ? 8.061 -25.494 -12.513 1.00 65.25 89 GLU A CA 1
ATOM 734 C C . GLU A 1 89 ? 8.548 -24.037 -12.615 1.00 65.25 89 GLU A C 1
ATOM 736 O O . GLU A 1 89 ? 9.280 -23.703 -13.543 1.00 65.25 89 GLU A O 1
ATOM 741 N N . GLN A 1 90 ? 8.180 -23.163 -11.668 1.00 58.53 90 GLN A N 1
ATOM 742 C CA . GLN A 1 90 ? 8.517 -21.729 -11.698 1.00 58.53 90 GLN A CA 1
ATOM 743 C C . GLN A 1 90 ? 9.598 -21.323 -10.689 1.00 58.53 90 GLN A C 1
ATOM 745 O O . GLN A 1 90 ? 10.137 -20.219 -10.767 1.00 58.53 90 GLN A O 1
ATOM 750 N N . SER A 1 91 ? 9.957 -22.201 -9.752 1.00 60.00 91 SER A N 1
ATOM 751 C CA . SER A 1 91 ? 11.018 -21.954 -8.777 1.00 60.00 91 SER A CA 1
ATOM 752 C C . SER A 1 91 ? 12.392 -22.314 -9.349 1.00 60.00 91 SER A C 1
ATOM 754 O O . SER A 1 91 ? 12.982 -23.323 -8.963 1.00 60.00 91 SER A O 1
ATOM 756 N N . PHE A 1 92 ? 12.911 -21.503 -10.271 1.00 67.06 92 PHE A N 1
ATOM 757 C CA . PHE A 1 92 ? 14.317 -21.573 -10.675 1.00 67.06 92 PHE A CA 1
ATOM 758 C C . PHE A 1 92 ? 15.126 -20.507 -9.930 1.00 67.06 92 PHE A C 1
ATOM 760 O O . PHE A 1 92 ? 14.753 -19.334 -9.872 1.00 67.06 92 PHE A O 1
ATOM 767 N N . LEU A 1 93 ? 16.225 -20.929 -9.303 1.00 67.50 93 LEU A N 1
ATOM 768 C CA . LEU A 1 93 ? 17.148 -20.013 -8.646 1.00 67.50 93 LEU A CA 1
ATOM 769 C C . LEU A 1 93 ? 18.001 -19.360 -9.736 1.00 67.50 93 LEU A C 1
ATOM 771 O O . LEU A 1 93 ? 18.671 -20.060 -10.484 1.00 67.50 93 LEU A O 1
ATOM 775 N N . GLN A 1 94 ? 17.937 -18.035 -9.846 1.00 73.44 94 GLN A N 1
ATOM 776 C CA . GLN A 1 94 ? 18.716 -17.287 -10.834 1.00 73.44 94 GLN A CA 1
ATOM 777 C C . GLN A 1 94 ? 20.218 -17.466 -10.575 1.00 73.44 94 GLN A C 1
ATOM 779 O O . GLN A 1 94 ? 20.644 -17.408 -9.418 1.00 73.44 94 GLN A O 1
ATOM 784 N N . ASP A 1 95 ? 21.022 -17.597 -11.633 1.00 80.19 95 ASP A N 1
ATOM 785 C CA . ASP A 1 95 ? 22.470 -17.839 -11.522 1.00 80.19 95 ASP A CA 1
ATOM 786 C C . ASP A 1 95 ? 23.197 -16.754 -10.726 1.00 80.19 95 ASP A C 1
ATOM 788 O O . ASP A 1 95 ? 24.182 -17.029 -10.052 1.00 80.19 95 ASP A O 1
ATOM 792 N N . GLU A 1 96 ? 22.690 -15.521 -10.731 1.00 80.12 96 GLU A N 1
ATOM 793 C CA . GLU A 1 96 ? 23.223 -14.416 -9.925 1.00 80.12 96 GLU A CA 1
ATOM 794 C C . GLU A 1 96 ? 23.235 -14.720 -8.413 1.00 80.12 96 GLU A C 1
ATOM 796 O O . GLU A 1 96 ? 24.078 -14.206 -7.680 1.00 80.12 96 GLU A O 1
ATOM 801 N N . TRP A 1 97 ? 22.347 -15.603 -7.951 1.00 77.81 97 TRP A N 1
ATOM 802 C CA . TRP A 1 97 ? 22.258 -16.050 -6.560 1.00 77.81 97 TRP A CA 1
ATOM 803 C C . TRP A 1 97 ? 23.048 -17.338 -6.284 1.00 77.81 97 TRP A C 1
ATOM 805 O O . TRP A 1 97 ? 23.081 -17.807 -5.142 1.00 77.81 97 TRP A O 1
ATOM 815 N N . LEU A 1 98 ? 23.692 -17.919 -7.301 1.00 77.69 98 LEU A N 1
ATOM 816 C CA . LEU A 1 98 ? 24.582 -19.067 -7.164 1.00 77.69 98 LEU A CA 1
ATOM 817 C C . LEU A 1 98 ? 26.019 -18.603 -6.898 1.00 77.69 98 LEU A C 1
ATOM 819 O O . LEU A 1 98 ? 26.518 -17.638 -7.477 1.00 77.69 98 LEU A O 1
ATOM 823 N N . SER A 1 99 ? 26.722 -19.333 -6.033 1.00 81.00 99 SER A N 1
ATOM 824 C CA . SER A 1 99 ? 28.182 -19.248 -5.947 1.00 81.00 99 SER A CA 1
ATOM 825 C C . SER A 1 99 ? 28.806 -19.702 -7.268 1.00 81.00 99 SER A C 1
ATOM 827 O O . SER A 1 99 ? 28.269 -20.616 -7.888 1.00 81.00 99 SER A O 1
ATOM 829 N N . GLU A 1 100 ? 29.949 -19.132 -7.655 1.00 80.44 100 GLU A N 1
ATOM 830 C CA . GLU A 1 100 ? 30.671 -19.465 -8.901 1.00 80.44 100 GLU A CA 1
ATOM 831 C C . GLU A 1 100 ? 30.791 -20.984 -9.131 1.00 80.44 100 GLU A C 1
ATOM 833 O O . GLU A 1 100 ? 30.438 -21.472 -10.198 1.00 80.44 100 GLU A O 1
ATOM 838 N N . ASP A 1 101 ? 31.122 -21.750 -8.085 1.00 82.00 101 ASP A N 1
ATOM 839 C CA . ASP A 1 101 ? 31.272 -23.215 -8.135 1.00 82.00 101 ASP A CA 1
ATOM 840 C C . ASP A 1 101 ? 29.993 -23.990 -8.518 1.00 82.00 101 ASP A C 1
ATOM 842 O O . ASP A 1 101 ? 30.039 -25.193 -8.766 1.00 82.00 101 ASP A O 1
ATOM 846 N N . LYS A 1 102 ? 28.829 -23.333 -8.499 1.00 71.56 102 LYS A N 1
ATOM 847 C CA . LYS A 1 102 ? 27.514 -23.929 -8.776 1.00 71.56 102 LYS A CA 1
ATOM 848 C C . LYS A 1 102 ? 26.878 -23.433 -10.075 1.00 71.56 102 LYS A C 1
ATOM 850 O O . LYS A 1 102 ? 25.808 -23.925 -10.408 1.00 71.56 102 LYS A O 1
ATOM 855 N N . LYS A 1 103 ? 27.499 -22.481 -10.781 1.00 72.75 103 LYS A N 1
ATOM 856 C CA . LYS A 1 103 ? 26.977 -21.923 -12.043 1.00 72.75 103 LYS A CA 1
ATOM 857 C C . LYS A 1 103 ? 27.278 -22.796 -13.270 1.00 72.75 103 LYS A C 1
ATOM 859 O O . LYS A 1 103 ? 26.653 -22.614 -14.304 1.00 72.75 103 LYS A O 1
ATOM 864 N N . GLU A 1 104 ? 28.233 -23.722 -13.173 1.00 61.72 104 GLU A N 1
ATOM 865 C CA . GLU A 1 104 ? 28.743 -24.512 -14.311 1.00 61.72 104 GLU A CA 1
ATOM 866 C C . GLU A 1 104 ? 28.323 -26.000 -14.301 1.00 61.72 104 GLU A C 1
ATOM 868 O O . GLU A 1 104 ? 28.943 -26.816 -14.985 1.00 61.72 104 GLU A O 1
ATOM 873 N N . ALA A 1 105 ? 27.295 -26.375 -13.531 1.00 55.59 105 ALA A N 1
ATOM 874 C CA . ALA A 1 105 ? 26.782 -27.751 -13.447 1.00 55.59 105 ALA A CA 1
ATOM 875 C C . ALA A 1 105 ? 25.442 -27.907 -14.176 1.00 55.59 105 ALA A C 1
ATOM 877 O O . ALA A 1 105 ? 25.275 -28.939 -14.868 1.00 55.59 105 ALA A O 1
#

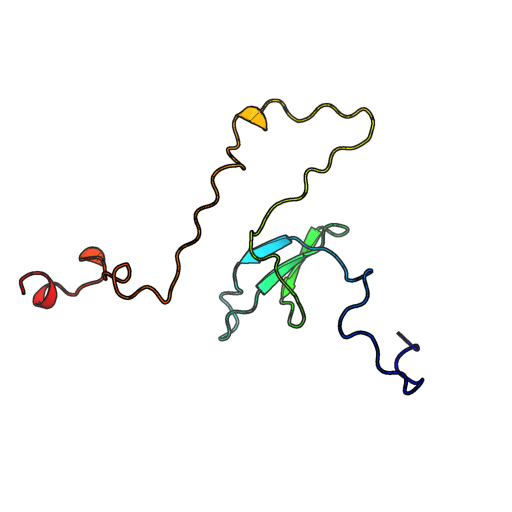Foldseek 3Di:
DVPVPPPDPDPLDDPPPQDWAWDWADPPDPDRFTFTARPPPRDTDTDDDDDADPQSQDPDDDDDPDDPPPCVVVPPRPDDDDDDPPDPVPPDDDCVPDDPVPNPD

Radius of gyration: 20.8 Å; chains: 1; bounding box: 52×44×45 Å

pLDDT: mean 71.07, std 12.27, range [41.47, 91.12]

Secondary structure (DSSP, 8-state):
-GGGGS-----SS-TTPPPEEEEEE-TTSSS-PEEEEETTT--EEE-SS----TT-PPPP---TT-PPPTTGGGS--S------TT-TTT-PPPGGGS-GGGS--

Sequence (105 aa):
DPKAQQGKEFPRWEPKARRGVFLGCSPHHSRNFPLVLHMQTGNISPQYHVVFDDTLSTVEWIRENEDPPDFWSQIDLEHSHQIELNNPEQSFLQDEWLSEDKKEA

Organism: NCBI:txid49252